Protein AF-A0A7X6PV10-F1 (afdb_monomer)

pLDDT: mean 92.71, std 7.83, range [61.44, 98.44]

Structure 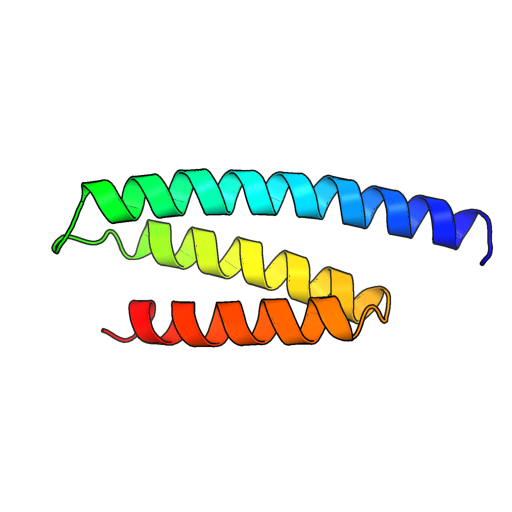(mmCIF, N/CA/C/O backbone):
data_AF-A0A7X6PV10-F1
#
_entry.id   AF-A0A7X6PV10-F1
#
loop_
_atom_site.group_PDB
_atom_site.id
_atom_site.type_symbol
_atom_site.label_atom_id
_atom_site.label_alt_id
_atom_site.label_comp_id
_atom_site.label_asym_id
_atom_site.label_entity_id
_atom_site.label_seq_id
_atom_site.pdbx_PDB_ins_code
_atom_site.Cartn_x
_atom_site.Cartn_y
_atom_site.Cartn_z
_atom_site.occupancy
_atom_site.B_iso_or_equiv
_atom_site.auth_seq_id
_atom_site.auth_comp_id
_atom_site.auth_asym_id
_atom_site.auth_atom_id
_atom_site.pdbx_PDB_model_num
ATOM 1 N N . MET A 1 1 ? -18.138 2.091 18.897 1.00 61.44 1 MET A N 1
ATOM 2 C CA . MET A 1 1 ? -16.797 2.661 18.699 1.00 61.44 1 MET A CA 1
ATOM 3 C C . MET A 1 1 ? -16.640 3.812 19.662 1.00 61.44 1 MET A C 1
ATOM 5 O O . MET A 1 1 ? -17.593 4.564 19.853 1.00 61.44 1 MET A O 1
ATOM 9 N N . SER A 1 2 ? -15.517 3.848 20.369 1.00 74.38 2 SER A N 1
ATOM 10 C CA . SER A 1 2 ? -15.119 4.984 21.196 1.00 74.38 2 SER A CA 1
ATOM 11 C C . SER A 1 2 ? -14.673 6.142 20.291 1.00 74.38 2 SER A C 1
ATOM 13 O O . SER A 1 2 ? -14.262 5.902 19.160 1.00 74.38 2 SER A O 1
ATOM 15 N N . MET A 1 3 ? -14.698 7.391 20.774 1.00 68.44 3 MET A N 1
ATOM 16 C CA . MET A 1 3 ? -14.145 8.535 20.019 1.00 68.44 3 MET A CA 1
ATOM 17 C C . MET A 1 3 ? -12.677 8.316 19.607 1.00 68.44 3 MET A C 1
ATOM 19 O O . MET A 1 3 ? -12.238 8.822 18.581 1.00 68.44 3 MET A O 1
ATOM 23 N N . GLN A 1 4 ? -11.931 7.542 20.397 1.00 71.88 4 GLN A N 1
ATOM 24 C CA . GLN A 1 4 ? -10.533 7.208 20.142 1.00 71.88 4 GLN A CA 1
ATOM 25 C C . GLN A 1 4 ? -10.391 6.201 18.984 1.00 71.88 4 GLN A C 1
ATOM 27 O O . GLN A 1 4 ? -9.440 6.280 18.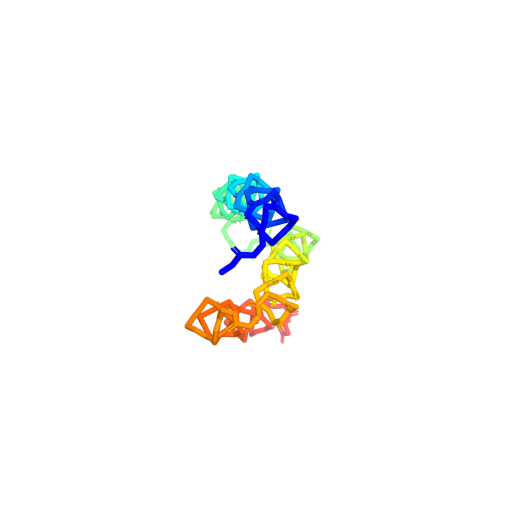206 1.00 71.88 4 GLN A O 1
ATOM 32 N N . ASP A 1 5 ? -11.367 5.301 18.818 1.00 82.25 5 ASP A N 1
ATOM 33 C CA . ASP A 1 5 ? -11.428 4.366 17.686 1.00 82.25 5 ASP A CA 1
ATOM 34 C C . ASP A 1 5 ? -11.693 5.128 16.375 1.00 82.25 5 ASP A C 1
ATOM 36 O O . ASP A 1 5 ? -11.098 4.813 15.346 1.00 82.25 5 ASP A O 1
ATOM 40 N N . ASP A 1 6 ? -12.548 6.157 16.421 1.00 88.62 6 ASP A N 1
ATOM 41 C CA . ASP A 1 6 ? -12.917 6.966 15.251 1.00 88.62 6 ASP A CA 1
ATOM 42 C C . ASP A 1 6 ? -11.745 7.827 14.745 1.00 88.62 6 ASP A C 1
ATOM 44 O O . ASP A 1 6 ? -11.525 7.925 13.537 1.00 88.62 6 ASP A O 1
ATOM 48 N N . GLU A 1 7 ? -10.95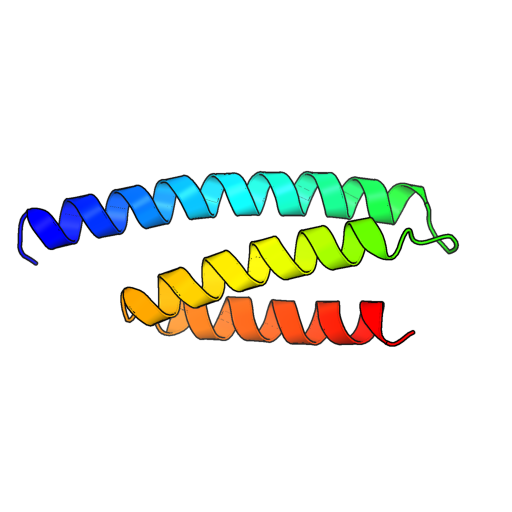9 8.420 15.648 1.00 93.62 7 GLU A N 1
ATOM 49 C CA . GLU A 1 7 ? -9.750 9.176 15.287 1.00 93.62 7 GLU A CA 1
ATOM 50 C C . GLU A 1 7 ? -8.681 8.265 14.671 1.00 93.62 7 GLU A C 1
ATOM 52 O O . GLU A 1 7 ? -8.102 8.589 13.633 1.00 93.62 7 GLU A O 1
ATOM 57 N N . THR A 1 8 ? -8.472 7.089 15.265 1.00 94.44 8 THR A N 1
ATOM 58 C CA . THR A 1 8 ? -7.497 6.110 14.771 1.00 94.44 8 THR A CA 1
ATOM 59 C C . THR A 1 8 ? -7.898 5.588 13.386 1.00 94.44 8 THR A C 1
ATOM 61 O O . THR A 1 8 ? -7.063 5.498 12.485 1.00 94.44 8 THR A O 1
ATOM 64 N N . LEU A 1 9 ? -9.189 5.302 13.180 1.00 95.88 9 LEU A N 1
ATOM 65 C CA . LEU A 1 9 ? -9.717 4.900 11.877 1.00 95.88 9 LEU A CA 1
ATOM 66 C C . LEU A 1 9 ? -9.547 6.008 10.833 1.00 95.88 9 LEU A C 1
ATOM 68 O O . LEU A 1 9 ? -9.189 5.722 9.691 1.00 95.88 9 LEU A O 1
ATOM 72 N N . ARG A 1 10 ? -9.787 7.266 11.212 1.00 96.50 10 ARG A N 1
ATOM 73 C CA . ARG A 1 10 ? -9.610 8.406 10.313 1.00 96.50 10 ARG A CA 1
ATOM 74 C C . ARG A 1 10 ? -8.154 8.557 9.873 1.00 96.50 10 ARG A C 1
ATOM 76 O O . ARG A 1 10 ? -7.919 8.690 8.676 1.00 96.50 10 ARG A O 1
ATOM 83 N N . LEU A 1 11 ? -7.206 8.486 10.807 1.00 97.19 11 LEU A N 1
ATOM 84 C CA . LEU A 1 11 ? -5.780 8.552 10.485 1.00 97.19 11 LEU A CA 1
ATOM 85 C C . LEU A 1 11 ? -5.376 7.420 9.533 1.00 97.19 11 LEU A C 1
ATOM 87 O O . LEU A 1 11 ? -4.735 7.667 8.519 1.00 97.19 11 LEU A O 1
ATOM 91 N N . TYR A 1 12 ? -5.836 6.195 9.803 1.00 97.44 12 TYR A N 1
ATOM 92 C CA . TYR A 1 12 ? -5.596 5.056 8.916 1.00 97.44 12 TYR A CA 1
ATOM 93 C C . TYR A 1 12 ? -6.116 5.295 7.490 1.00 97.44 12 TYR A C 1
ATOM 95 O O . TYR A 1 12 ? -5.450 4.932 6.519 1.00 97.44 12 TYR A O 1
ATOM 103 N N . VAL A 1 13 ? -7.307 5.885 7.347 1.00 97.31 13 VAL A N 1
ATOM 104 C CA . VAL A 1 13 ? -7.872 6.211 6.030 1.00 97.31 13 VAL A CA 1
ATOM 105 C C . VAL A 1 13 ? -7.031 7.273 5.322 1.00 97.31 13 VAL A C 1
ATOM 107 O O . VAL A 1 13 ? -6.758 7.111 4.135 1.00 97.31 13 VAL A O 1
ATOM 110 N N . GLU A 1 14 ? -6.604 8.320 6.029 1.00 98.19 14 GLU A N 1
ATOM 111 C CA . GLU A 1 14 ? -5.752 9.380 5.474 1.00 98.19 14 GLU A CA 1
ATOM 112 C C . GLU A 1 14 ? -4.403 8.808 4.990 1.00 98.19 14 GLU A C 1
ATOM 114 O O . GLU A 1 14 ? -4.075 8.956 3.812 1.00 98.19 14 GLU A O 1
ATOM 119 N N . GLU A 1 15 ? -3.697 8.034 5.821 1.00 97.94 15 GLU A N 1
ATOM 120 C CA . GLU A 1 15 ? -2.440 7.360 5.443 1.00 97.94 15 GLU A CA 1
ATOM 121 C C . GLU A 1 15 ? -2.628 6.374 4.277 1.00 97.94 15 GLU A C 1
ATOM 123 O O . GLU A 1 15 ? -1.801 6.285 3.368 1.00 97.94 15 GLU A O 1
ATOM 128 N N . SER A 1 16 ? -3.740 5.631 4.265 1.00 98.25 16 SER A N 1
ATOM 129 C CA . SER A 1 16 ? -4.027 4.678 3.186 1.00 98.25 16 SER A CA 1
ATOM 130 C C . SER A 1 16 ? -4.242 5.377 1.845 1.00 98.25 16 SER A C 1
ATOM 132 O O . SER A 1 16 ? -3.848 4.838 0.813 1.00 98.25 16 SER A O 1
ATOM 134 N N . ILE A 1 17 ? -4.854 6.564 1.840 1.00 98.25 17 ILE A N 1
ATOM 135 C CA . ILE A 1 17 ? -5.040 7.364 0.624 1.00 98.25 17 ILE A CA 1
ATOM 136 C C . ILE A 1 17 ? -3.691 7.864 0.098 1.00 98.25 17 ILE A C 1
ATOM 138 O O . ILE A 1 17 ? -3.458 7.793 -1.108 1.00 98.25 17 ILE A O 1
ATOM 142 N N . GLU A 1 18 ? -2.790 8.306 0.977 1.00 98.38 18 GLU A N 1
ATOM 143 C CA . GLU A 1 18 ? -1.432 8.708 0.585 1.00 98.38 18 GLU A CA 1
ATOM 144 C C . GLU A 1 18 ? -0.659 7.535 -0.030 1.00 98.38 18 GLU A C 1
ATOM 146 O O . GLU A 1 18 ? -0.125 7.650 -1.133 1.00 98.38 18 GLU A O 1
ATOM 151 N N . HIS A 1 19 ? -0.693 6.363 0.611 1.00 98.31 19 HIS A N 1
ATOM 152 C CA . HIS A 1 19 ? -0.080 5.157 0.057 1.00 98.31 19 HIS A CA 1
ATOM 153 C C . HIS A 1 19 ? -0.680 4.743 -1.291 1.00 98.31 19 HIS A C 1
ATOM 155 O O . HIS A 1 19 ? 0.056 4.298 -2.168 1.00 98.31 19 HIS A O 1
ATOM 161 N N . LEU A 1 20 ? -1.995 4.886 -1.486 1.00 98.19 20 LEU A N 1
ATOM 162 C CA . LEU A 1 20 ? -2.635 4.597 -2.772 1.00 98.19 20 LEU A CA 1
ATOM 163 C C . LEU A 1 20 ? -2.184 5.566 -3.873 1.00 98.19 20 LEU A C 1
ATOM 165 O O . LEU A 1 20 ? -1.946 5.123 -4.996 1.00 98.19 20 LEU A O 1
ATOM 169 N N . ALA A 1 21 ? -2.020 6.851 -3.556 1.00 98.25 21 ALA A N 1
ATOM 170 C CA . ALA A 1 21 ? -1.487 7.833 -4.496 1.00 98.25 21 ALA A CA 1
ATOM 171 C C . ALA A 1 21 ? -0.020 7.541 -4.863 1.00 98.25 21 ALA A C 1
ATOM 173 O O . ALA A 1 21 ? 0.360 7.643 -6.032 1.00 98.25 21 ALA A O 1
ATOM 174 N N . ASP A 1 22 ? 0.806 7.130 -3.898 1.00 97.38 22 ASP A N 1
ATOM 175 C CA . ASP A 1 22 ? 2.187 6.708 -4.164 1.00 97.38 22 ASP A CA 1
ATOM 176 C C . ASP A 1 22 ? 2.233 5.474 -5.073 1.00 97.38 22 ASP A C 1
ATOM 178 O O . ASP A 1 22 ? 2.951 5.462 -6.073 1.00 97.38 22 ASP A O 1
ATOM 182 N N . ILE A 1 23 ? 1.417 4.462 -4.760 1.00 97.00 23 ILE A N 1
ATOM 183 C CA . ILE A 1 23 ? 1.268 3.239 -5.557 1.00 97.00 23 ILE A CA 1
ATOM 184 C C . ILE A 1 23 ? 0.900 3.575 -7.002 1.00 97.00 23 ILE A C 1
ATOM 186 O O . ILE A 1 23 ? 1.510 3.032 -7.920 1.00 97.00 23 ILE A O 1
ATOM 190 N N . GLU A 1 24 ? -0.085 4.448 -7.220 1.00 97.19 24 GLU A N 1
ATOM 191 C CA . GLU A 1 24 ? -0.517 4.844 -8.562 1.00 97.19 24 GLU A CA 1
ATOM 192 C C . GLU A 1 24 ? 0.637 5.472 -9.357 1.00 97.19 24 GLU A C 1
ATOM 194 O O . GLU A 1 24 ? 0.941 5.034 -10.468 1.00 97.19 24 GLU A O 1
ATOM 199 N N . ASN A 1 25 ? 1.326 6.454 -8.772 1.00 96.62 25 ASN A N 1
ATOM 200 C CA . ASN A 1 25 ? 2.433 7.147 -9.432 1.00 96.62 25 ASN A CA 1
ATOM 201 C C . ASN A 1 25 ? 3.617 6.219 -9.736 1.00 96.62 25 ASN A C 1
ATOM 203 O O . ASN A 1 25 ? 4.229 6.305 -10.809 1.00 96.62 25 ASN A O 1
ATOM 207 N N . ASP A 1 26 ? 3.944 5.326 -8.806 1.00 95.00 26 ASP A N 1
ATOM 208 C CA . ASP A 1 26 ? 5.040 4.380 -8.970 1.00 95.00 26 ASP A CA 1
ATOM 209 C C . ASP A 1 26 ? 4.697 3.310 -10.016 1.00 95.00 26 ASP A C 1
ATOM 211 O O . ASP A 1 26 ? 5.544 2.988 -10.848 1.00 95.00 26 ASP A O 1
ATOM 215 N N . LEU A 1 27 ? 3.452 2.816 -10.059 1.00 94.00 27 LEU A N 1
ATOM 216 C CA . LEU A 1 27 ? 2.991 1.890 -11.102 1.00 94.00 27 LEU A CA 1
ATOM 217 C C . LEU A 1 27 ? 3.029 2.526 -12.497 1.00 94.00 27 LEU A C 1
ATOM 219 O O . LEU A 1 27 ? 3.501 1.888 -13.435 1.00 94.00 27 LEU A O 1
ATOM 223 N N . LEU A 1 28 ? 2.609 3.787 -12.633 1.00 94.81 28 LEU A N 1
ATOM 224 C CA . LEU A 1 28 ? 2.730 4.536 -13.891 1.00 94.81 28 LEU A CA 1
ATOM 225 C C . LEU A 1 28 ? 4.193 4.744 -14.309 1.00 94.81 28 LEU A C 1
ATOM 227 O O . LEU A 1 28 ? 4.496 4.841 -15.497 1.00 94.81 28 LEU A O 1
ATOM 231 N N . SER A 1 29 ? 5.109 4.845 -13.347 1.00 93.06 29 SER A N 1
ATOM 232 C CA . SER A 1 29 ? 6.544 4.961 -13.627 1.00 93.06 29 SER A CA 1
ATOM 233 C C . SER A 1 29 ? 7.127 3.621 -14.081 1.00 93.06 29 SER A C 1
ATOM 235 O O . SER A 1 29 ? 7.821 3.578 -15.090 1.00 93.06 29 SER A O 1
ATOM 237 N N . ILE A 1 30 ? 6.756 2.523 -13.414 1.00 91.44 30 ILE A N 1
ATOM 238 C CA . ILE A 1 30 ? 7.106 1.151 -13.815 1.00 91.44 30 ILE A CA 1
ATOM 239 C C . ILE A 1 30 ? 6.602 0.853 -15.235 1.00 91.44 30 ILE A C 1
ATOM 241 O O . ILE A 1 30 ? 7.330 0.276 -16.038 1.00 91.44 30 ILE A O 1
ATOM 245 N N . GLU A 1 31 ? 5.374 1.263 -15.566 1.00 91.25 31 GLU A N 1
ATOM 246 C CA . GLU A 1 31 ? 4.790 1.067 -16.898 1.00 91.25 31 GLU A CA 1
ATOM 247 C C . GLU A 1 31 ? 5.608 1.754 -18.003 1.00 91.25 31 GLU A C 1
ATOM 249 O O . GLU A 1 31 ? 5.797 1.176 -19.075 1.00 91.25 31 GLU A O 1
ATOM 254 N N . LYS A 1 32 ? 6.127 2.962 -17.746 1.00 90.62 32 LYS A N 1
ATOM 255 C CA . LYS A 1 32 ? 6.927 3.723 -18.721 1.00 90.62 32 LYS A CA 1
ATOM 256 C C . LYS A 1 32 ? 8.251 3.048 -19.068 1.00 90.62 32 LYS A C 1
ATOM 258 O O . LYS A 1 32 ? 8.680 3.154 -20.216 1.00 90.62 32 LYS A O 1
ATOM 263 N N . ASP A 1 33 ? 8.865 2.360 -18.108 1.00 85.00 33 ASP A N 1
ATOM 264 C CA . ASP A 1 33 ? 10.152 1.678 -18.290 1.00 85.00 33 ASP A CA 1
ATOM 265 C C . ASP A 1 33 ? 9.997 0.305 -18.987 1.00 85.00 33 ASP A C 1
ATOM 267 O O . ASP A 1 33 ? 10.956 -0.260 -19.517 1.00 85.00 33 ASP A O 1
ATOM 271 N N . GLY A 1 34 ? 8.771 -0.225 -19.074 1.00 81.56 34 GLY A N 1
ATOM 272 C CA . GLY A 1 34 ? 8.439 -1.379 -19.908 1.00 81.56 34 GLY A CA 1
ATOM 273 C C . GLY A 1 34 ? 9.120 -2.678 -19.467 1.00 81.56 34 GLY A C 1
ATOM 274 O O . GLY A 1 34 ? 8.741 -3.263 -18.457 1.00 81.56 34 GLY A O 1
ATOM 275 N N . ALA A 1 35 ? 10.058 -3.192 -20.269 1.00 80.38 35 ALA A N 1
ATOM 276 C CA . ALA A 1 35 ? 10.806 -4.414 -19.947 1.00 80.38 35 ALA A CA 1
ATOM 277 C C . ALA A 1 35 ? 11.991 -4.152 -19.000 1.00 80.38 35 ALA A C 1
ATOM 279 O O . ALA A 1 35 ? 12.414 -5.070 -18.300 1.00 80.38 35 ALA A O 1
ATOM 280 N N . ASP A 1 36 ? 12.474 -2.909 -18.936 1.00 84.50 36 ASP A N 1
ATOM 281 C CA . ASP A 1 36 ? 13.585 -2.480 -18.084 1.00 84.50 36 ASP A CA 1
ATOM 282 C C . ASP A 1 36 ? 13.059 -2.003 -16.720 1.00 84.50 36 ASP A C 1
ATOM 284 O O . ASP A 1 36 ? 13.384 -0.918 -16.238 1.00 84.50 36 ASP A O 1
ATOM 288 N N . ILE A 1 37 ? 12.191 -2.813 -16.104 1.00 82.12 37 ILE A N 1
ATOM 289 C CA . ILE A 1 37 ? 11.555 -2.486 -14.825 1.00 82.12 37 ILE A CA 1
ATOM 290 C C . ILE A 1 37 ? 12.612 -2.203 -13.759 1.00 82.12 37 ILE A C 1
ATOM 292 O O . ILE A 1 37 ? 13.464 -3.036 -13.453 1.00 82.12 37 ILE A O 1
ATOM 296 N N . ASN A 1 38 ? 12.488 -1.044 -13.117 1.00 88.12 38 ASN A N 1
ATOM 297 C CA . ASN A 1 38 ? 13.261 -0.719 -11.931 1.00 88.12 38 ASN A CA 1
ATOM 298 C C . ASN A 1 38 ? 12.711 -1.478 -10.711 1.00 88.12 38 ASN A C 1
ATOM 300 O O . ASN A 1 38 ? 11.674 -1.112 -10.150 1.00 88.12 38 ASN A O 1
ATOM 304 N N . GLU A 1 39 ? 13.430 -2.512 -10.270 1.00 88.88 39 GLU A N 1
ATOM 305 C CA . GLU A 1 39 ? 13.076 -3.322 -9.096 1.00 88.88 39 GLU A CA 1
ATOM 306 C C . GLU A 1 39 ? 12.842 -2.487 -7.829 1.00 88.88 39 GLU A C 1
ATOM 308 O O . GLU A 1 39 ? 11.996 -2.841 -7.005 1.00 88.88 39 GLU A O 1
ATOM 313 N N . G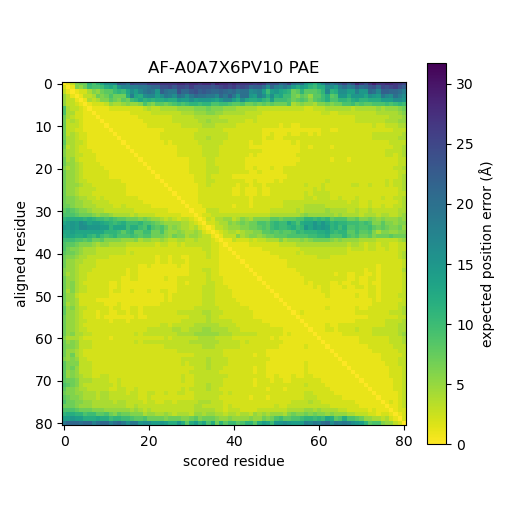LU A 1 40 ? 13.531 -1.353 -7.665 1.00 91.44 40 GLU A N 1
ATOM 314 C CA . GLU A 1 40 ? 13.344 -0.509 -6.485 1.00 91.44 40 GLU A CA 1
ATOM 315 C C . GLU A 1 40 ? 11.991 0.209 -6.493 1.00 91.44 40 GLU A C 1
ATOM 317 O O . GLU A 1 40 ? 11.382 0.370 -5.433 1.00 91.44 40 GLU A O 1
ATOM 322 N N . LEU A 1 41 ? 11.461 0.563 -7.671 1.00 93.00 41 LEU A N 1
ATOM 323 C CA . LEU A 1 41 ? 10.089 1.068 -7.778 1.00 93.00 41 LEU A CA 1
ATOM 324 C C . LEU A 1 41 ? 9.085 -0.023 -7.399 1.00 93.00 41 LEU A C 1
ATOM 326 O O . LEU A 1 41 ? 8.155 0.235 -6.639 1.00 93.00 41 LEU A O 1
ATOM 330 N N . VAL A 1 42 ? 9.305 -1.266 -7.838 1.00 93.44 42 VAL A N 1
ATOM 331 C CA . VAL A 1 42 ? 8.441 -2.396 -7.457 1.00 93.44 42 VAL A CA 1
ATOM 332 C C . VAL A 1 42 ? 8.497 -2.643 -5.945 1.00 93.44 42 VAL A C 1
ATOM 334 O O . VAL A 1 42 ? 7.461 -2.833 -5.303 1.00 93.44 42 VAL A O 1
ATOM 337 N N . ASN A 1 43 ? 9.690 -2.584 -5.344 1.00 94.44 43 ASN A N 1
ATOM 338 C CA . ASN A 1 43 ? 9.864 -2.680 -3.894 1.00 94.44 43 ASN A CA 1
ATOM 339 C C . ASN A 1 43 ? 9.139 -1.546 -3.159 1.00 94.44 43 ASN A C 1
ATOM 341 O O . ASN A 1 43 ? 8.553 -1.780 -2.100 1.00 94.44 43 ASN A O 1
ATOM 345 N N . LYS A 1 44 ? 9.155 -0.326 -3.706 1.00 96.00 44 LYS A N 1
ATOM 346 C CA . LYS A 1 44 ? 8.445 0.824 -3.138 1.00 96.00 44 LYS A CA 1
ATOM 347 C C . LYS A 1 44 ? 6.928 0.603 -3.133 1.00 96.00 44 LYS A C 1
ATOM 349 O O . LYS A 1 44 ? 6.327 0.706 -2.062 1.00 96.00 44 LYS A O 1
ATOM 354 N N . VAL A 1 45 ? 6.343 0.179 -4.257 1.00 96.56 45 VAL A N 1
ATOM 355 C CA . VAL A 1 45 ? 4.912 -0.181 -4.356 1.00 96.56 45 VAL A CA 1
ATOM 356 C C . VAL A 1 45 ? 4.556 -1.293 -3.366 1.00 96.56 45 VAL A C 1
ATOM 358 O O . VAL A 1 45 ? 3.555 -1.207 -2.654 1.00 96.56 45 VAL A O 1
ATOM 361 N N . PHE A 1 46 ? 5.399 -2.327 -3.273 1.00 96.50 46 PHE A N 1
ATOM 362 C CA . PHE A 1 46 ? 5.200 -3.435 -2.339 1.00 96.50 46 PHE A CA 1
ATOM 363 C C . PHE A 1 46 ? 5.150 -2.960 -0.881 1.00 96.50 46 PHE A C 1
ATOM 365 O O . PHE A 1 46 ? 4.259 -3.365 -0.136 1.00 96.50 46 PHE A O 1
ATOM 372 N N . ARG A 1 47 ? 6.071 -2.079 -0.466 1.00 97.25 47 ARG A N 1
ATOM 373 C CA . ARG A 1 47 ? 6.096 -1.533 0.902 1.00 97.25 47 ARG A CA 1
ATOM 374 C C . ARG A 1 47 ? 4.849 -0.701 1.211 1.00 97.25 47 ARG A C 1
ATOM 376 O O . ARG A 1 47 ? 4.291 -0.860 2.291 1.00 97.25 47 ARG A O 1
ATOM 383 N N . ALA A 1 48 ? 4.379 0.122 0.275 1.00 97.75 48 ALA A N 1
ATOM 384 C CA . ALA A 1 48 ? 3.149 0.896 0.456 1.00 97.75 48 ALA A CA 1
ATOM 385 C C . ALA A 1 48 ? 1.916 -0.016 0.622 1.00 97.75 48 ALA A C 1
ATOM 387 O O . ALA A 1 48 ? 1.128 0.157 1.555 1.00 97.75 48 ALA A O 1
ATOM 388 N N . ALA A 1 49 ? 1.791 -1.058 -0.210 1.00 97.69 49 ALA A N 1
ATOM 389 C CA . ALA A 1 49 ? 0.723 -2.052 -0.077 1.00 97.69 49 ALA A CA 1
ATOM 390 C C . ALA A 1 49 ? 0.806 -2.823 1.258 1.00 97.69 49 ALA A C 1
ATOM 392 O O . ALA A 1 49 ? -0.220 -3.082 1.896 1.00 97.69 49 ALA A O 1
ATOM 393 N N . HIS A 1 50 ? 2.024 -3.140 1.714 1.00 97.69 50 HIS A N 1
ATOM 394 C CA . HIS A 1 50 ? 2.271 -3.778 3.007 1.00 97.69 50 HIS A CA 1
ATOM 395 C C . HIS A 1 50 ? 1.799 -2.917 4.183 1.00 97.69 50 HIS A C 1
ATOM 397 O O . HIS A 1 50 ? 1.164 -3.438 5.103 1.00 97.69 50 HIS A O 1
ATOM 403 N N . SER A 1 51 ? 2.060 -1.607 4.146 1.00 98.19 51 SER A N 1
ATOM 404 C CA . SER A 1 51 ? 1.599 -0.664 5.170 1.00 98.19 51 SER A CA 1
ATOM 405 C C . SER A 1 51 ? 0.072 -0.620 5.254 1.00 98.19 51 SER A C 1
ATOM 407 O O . SER A 1 51 ? -0.483 -0.764 6.345 1.00 98.19 51 SER A O 1
ATOM 409 N N . ILE A 1 52 ? -0.623 -0.546 4.108 1.00 98.38 52 ILE A N 1
ATOM 410 C CA . ILE A 1 52 ? -2.097 -0.582 4.055 1.00 98.38 52 ILE A CA 1
ATOM 411 C C . ILE A 1 52 ? -2.637 -1.878 4.680 1.00 98.38 52 ILE A C 1
ATOM 413 O O . ILE A 1 52 ? -3.586 -1.836 5.470 1.00 98.38 52 ILE A O 1
ATOM 417 N N . LYS A 1 53 ? -2.028 -3.031 4.365 1.00 98.25 53 LYS A N 1
ATOM 418 C CA . LYS A 1 53 ? -2.393 -4.330 4.955 1.00 98.25 53 LYS A CA 1
ATOM 419 C C . LYS A 1 53 ? -2.181 -4.352 6.465 1.00 98.25 53 LYS A C 1
ATOM 421 O O . LYS A 1 53 ? -3.046 -4.836 7.196 1.00 98.25 53 LYS A O 1
ATOM 426 N N . GLY A 1 54 ? -1.026 -3.869 6.924 1.00 97.69 54 GLY A N 1
ATOM 427 C CA . GLY A 1 54 ? -0.667 -3.807 8.339 1.00 97.69 54 GLY A CA 1
ATOM 428 C C . GLY A 1 54 ? -1.676 -2.981 9.133 1.00 97.69 54 GLY A C 1
ATOM 429 O O . GLY A 1 54 ? -2.235 -3.480 10.112 1.00 97.69 54 GLY A O 1
ATOM 430 N N . GLY A 1 55 ? -1.989 -1.777 8.647 1.00 97.25 55 GLY A N 1
ATOM 431 C CA . GLY A 1 55 ? -3.016 -0.913 9.228 1.00 97.25 55 GLY A CA 1
ATOM 432 C C . GLY A 1 55 ? -4.401 -1.565 9.221 1.00 97.25 55 GLY A C 1
ATOM 433 O O . GLY A 1 55 ? -5.060 -1.616 10.258 1.00 97.25 55 GLY A O 1
ATOM 434 N N . ALA A 1 56 ? -4.815 -2.179 8.106 1.00 97.69 56 ALA A N 1
ATOM 435 C CA . ALA A 1 56 ? -6.090 -2.896 8.028 1.00 97.69 56 ALA A CA 1
ATOM 436 C C . ALA A 1 56 ? -6.181 -4.043 9.047 1.00 97.69 56 ALA A C 1
ATOM 438 O O . ALA A 1 56 ? -7.223 -4.240 9.672 1.00 97.69 56 ALA A O 1
ATOM 439 N N . GLY A 1 57 ? -5.095 -4.801 9.222 1.00 97.06 57 GLY A N 1
ATOM 440 C CA . GLY A 1 57 ? -5.008 -5.879 10.204 1.00 97.06 57 GLY A CA 1
ATOM 441 C C . GLY A 1 57 ? -5.115 -5.367 11.638 1.00 97.06 57 GLY A C 1
ATOM 442 O O . GLY A 1 57 ? -5.855 -5.945 12.431 1.00 97.06 57 GLY A O 1
ATOM 443 N N . PHE A 1 58 ? -4.437 -4.260 11.948 1.00 95.19 58 PHE A N 1
ATOM 444 C CA . PHE A 1 58 ? -4.511 -3.608 13.255 1.00 95.19 58 PHE A CA 1
ATOM 445 C C . PHE A 1 58 ? -5.928 -3.099 13.575 1.00 95.19 58 PHE A C 1
ATOM 447 O O . PHE A 1 58 ? -6.414 -3.311 14.683 1.00 95.19 58 PHE A O 1
ATOM 454 N N . MET A 1 59 ? -6.627 -2.521 12.591 1.00 94.56 59 MET A N 1
ATOM 455 C CA . MET A 1 59 ? -8.010 -2.034 12.740 1.00 94.56 59 MET A CA 1
ATOM 456 C C . MET A 1 59 ? -9.080 -3.140 12.673 1.00 94.56 59 MET A C 1
ATOM 458 O O . MET A 1 59 ? -10.269 -2.860 12.820 1.00 94.56 59 MET A O 1
ATOM 462 N N . GLY A 1 60 ? -8.705 -4.395 12.397 1.00 95.38 60 GLY A N 1
ATOM 463 C CA . GLY A 1 60 ? -9.660 -5.495 12.201 1.00 95.38 60 GLY A CA 1
ATOM 464 C C . GLY A 1 60 ? -10.478 -5.408 10.899 1.00 95.38 60 GLY A C 1
ATOM 465 O O . GLY A 1 60 ? -11.514 -6.064 10.762 1.00 95.38 60 GLY A O 1
ATOM 466 N N . LEU A 1 61 ? -10.024 -4.624 9.918 1.00 96.69 61 LEU A N 1
ATOM 467 C CA . LEU A 1 61 ? -10.682 -4.408 8.625 1.00 96.69 61 LEU A CA 1
ATOM 468 C C . LEU A 1 61 ? -10.359 -5.549 7.651 1.00 96.69 61 LEU A C 1
ATOM 470 O O . LEU A 1 61 ? -9.613 -5.395 6.681 1.00 96.69 61 LEU A O 1
ATOM 474 N N . ASN A 1 62 ? -10.945 -6.719 7.910 1.00 97.31 62 ASN A N 1
ATOM 475 C CA . ASN A 1 62 ? -10.601 -7.973 7.231 1.00 97.31 62 ASN A CA 1
ATOM 476 C C . ASN A 1 62 ? -10.682 -7.903 5.699 1.00 97.31 62 ASN A C 1
ATOM 478 O O . ASN A 1 62 ? -9.792 -8.406 5.021 1.00 97.31 62 ASN A O 1
ATOM 482 N N . ASN A 1 63 ? -11.699 -7.245 5.137 1.00 98.19 63 ASN A N 1
ATOM 483 C CA . ASN A 1 63 ? -11.836 -7.146 3.680 1.00 98.19 63 ASN A CA 1
ATOM 484 C C . ASN A 1 63 ? -10.664 -6.385 3.037 1.00 98.19 63 ASN A C 1
ATOM 486 O O . ASN A 1 63 ? -10.159 -6.803 1.997 1.00 98.19 63 ASN A O 1
ATOM 490 N N . ILE A 1 64 ? -10.207 -5.297 3.668 1.00 97.94 64 ILE A N 1
ATOM 491 C CA . ILE A 1 64 ? -9.094 -4.484 3.160 1.00 97.94 64 ILE A CA 1
ATOM 492 C C . ILE A 1 64 ? -7.772 -5.230 3.343 1.00 97.94 64 ILE A C 1
ATOM 494 O O . ILE A 1 64 ? -6.949 -5.271 2.427 1.00 97.94 64 ILE A O 1
ATOM 498 N N . LYS A 1 65 ? -7.590 -5.888 4.491 1.00 98.44 65 LYS A N 1
ATOM 499 C CA . LYS A 1 65 ? -6.427 -6.739 4.763 1.00 98.44 65 LYS A CA 1
ATOM 500 C C . LYS A 1 65 ? -6.286 -7.851 3.715 1.00 98.44 65 LYS A C 1
ATOM 502 O O . LYS A 1 65 ? -5.206 -8.046 3.169 1.00 98.44 65 LYS A O 1
ATOM 507 N N . GLU A 1 66 ? -7.360 -8.574 3.403 1.00 98.38 66 GLU A N 1
ATOM 508 C CA . GLU A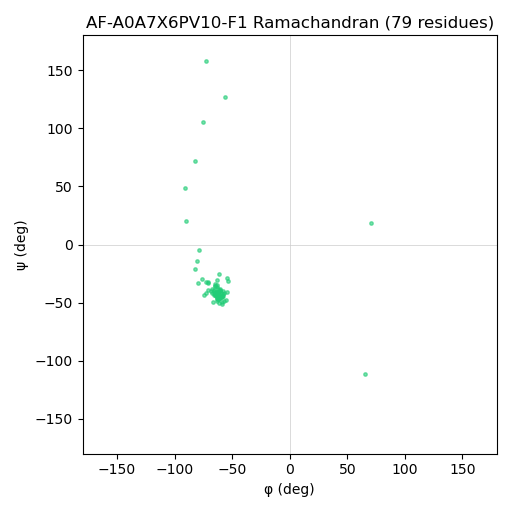 1 66 ? -7.289 -9.668 2.425 1.00 98.38 66 GLU A CA 1
ATOM 509 C C . GLU A 1 66 ? -7.097 -9.163 0.987 1.00 98.38 66 GLU A C 1
ATOM 511 O O . GLU A 1 66 ? -6.407 -9.807 0.195 1.00 98.38 66 GLU A O 1
ATOM 516 N N . LEU A 1 67 ? -7.652 -7.999 0.634 1.00 97.94 67 LEU A N 1
ATOM 517 C CA . LEU A 1 67 ? -7.410 -7.383 -0.673 1.00 97.94 67 LEU A CA 1
ATOM 518 C C . LEU A 1 67 ? -5.948 -6.941 -0.837 1.00 97.94 67 LEU A C 1
ATOM 520 O O . LEU A 1 67 ? -5.307 -7.288 -1.828 1.00 97.94 67 LEU A O 1
ATOM 524 N N . SER A 1 68 ? -5.412 -6.215 0.143 1.00 97.50 68 SER A N 1
ATOM 525 C CA . SER A 1 68 ? -4.017 -5.750 0.136 1.00 97.50 68 SER A CA 1
ATOM 526 C C . SER A 1 68 ? -3.019 -6.912 0.169 1.00 97.50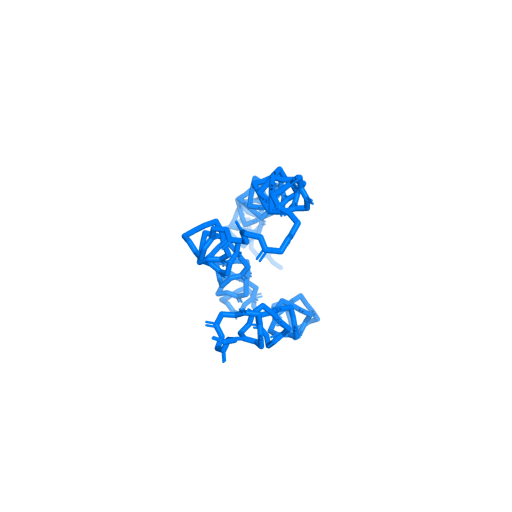 68 SER A C 1
ATOM 528 O O . SER A 1 68 ?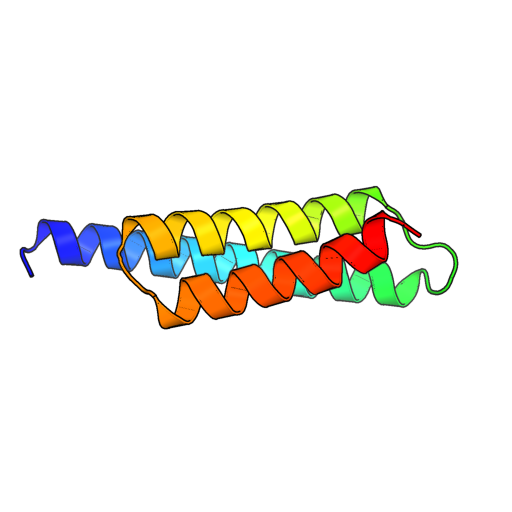 -2.012 -6.876 -0.530 1.00 97.50 68 SER A O 1
ATOM 530 N N . HIS A 1 69 ? -3.338 -8.005 0.863 1.00 97.81 69 HIS A N 1
ATOM 531 C CA . HIS A 1 69 ? -2.539 -9.230 0.809 1.00 97.81 69 HIS A CA 1
ATOM 532 C C . HIS A 1 69 ? -2.501 -9.853 -0.600 1.00 97.81 69 HIS A C 1
ATOM 534 O O . HIS A 1 69 ? -1.441 -10.253 -1.078 1.00 97.81 69 HIS A O 1
ATOM 540 N N . LYS A 1 70 ? -3.631 -9.900 -1.320 1.00 97.69 70 LYS A N 1
ATOM 541 C CA . LYS A 1 70 ? -3.634 -10.359 -2.723 1.00 97.69 70 LYS A CA 1
ATOM 542 C C . LYS A 1 70 ? -2.799 -9.451 -3.624 1.00 97.69 70 LYS A C 1
ATOM 544 O O . LYS A 1 70 ? -2.137 -9.953 -4.529 1.00 97.69 70 LYS A O 1
ATOM 549 N N . MET A 1 71 ? -2.811 -8.144 -3.369 1.00 95.12 71 MET A N 1
ATOM 550 C CA . MET A 1 71 ? -1.972 -7.186 -4.085 1.00 95.12 71 MET A CA 1
ATOM 551 C C . MET A 1 71 ? -0.478 -7.449 -3.849 1.00 95.12 71 MET A C 1
ATOM 553 O O . MET A 1 71 ? 0.278 -7.514 -4.815 1.00 95.12 71 MET A O 1
ATOM 557 N N . GLU A 1 72 ? -0.057 -7.678 -2.602 1.00 95.88 72 GLU A N 1
ATOM 558 C CA . GLU A 1 72 ? 1.326 -8.065 -2.293 1.00 95.88 72 GLU A CA 1
ATOM 559 C C . GLU A 1 72 ? 1.749 -9.346 -3.011 1.00 95.88 72 GLU A C 1
ATOM 561 O O . GLU A 1 72 ? 2.872 -9.407 -3.496 1.00 95.88 72 GLU A O 1
ATOM 566 N N . ASN A 1 73 ? 0.871 -10.349 -3.113 1.00 95.62 73 ASN A N 1
ATOM 567 C CA . ASN A 1 73 ? 1.196 -11.597 -3.808 1.00 95.62 73 ASN A CA 1
ATOM 568 C C . ASN A 1 73 ? 1.503 -11.351 -5.290 1.00 95.62 73 ASN A C 1
ATOM 570 O O . ASN A 1 73 ? 2.498 -11.854 -5.807 1.00 95.62 73 ASN A O 1
ATOM 574 N N . VAL A 1 74 ? 0.687 -10.535 -5.966 1.00 93.75 74 VAL A N 1
ATOM 575 C CA . VAL A 1 74 ? 0.923 -10.161 -7.370 1.00 93.75 74 VAL A CA 1
ATOM 576 C C . VAL A 1 74 ? 2.221 -9.365 -7.510 1.00 93.75 74 VAL A C 1
ATOM 578 O O . VAL A 1 74 ? 3.020 -9.656 -8.394 1.00 93.75 74 VAL A O 1
ATOM 581 N N . LEU A 1 75 ? 2.468 -8.397 -6.624 1.00 91.88 75 LEU A N 1
ATOM 582 C CA . LEU A 1 75 ? 3.711 -7.619 -6.624 1.00 91.88 75 LEU A CA 1
ATOM 583 C C . LEU A 1 75 ? 4.936 -8.491 -6.315 1.00 91.88 75 LEU A C 1
ATOM 585 O O . LEU A 1 75 ? 5.991 -8.289 -6.907 1.00 91.88 75 LEU A O 1
ATOM 589 N N . GLY A 1 76 ? 4.799 -9.494 -5.446 1.00 92.12 76 GLY A N 1
ATOM 590 C CA . GLY A 1 76 ? 5.834 -10.485 -5.153 1.00 92.12 76 GLY A CA 1
ATOM 591 C C . GLY A 1 76 ? 6.255 -11.254 -6.402 1.00 92.12 76 GLY A C 1
ATOM 592 O O . GLY A 1 76 ? 7.443 -11.332 -6.696 1.00 92.12 76 GLY A O 1
ATOM 593 N N . MET A 1 77 ? 5.291 -11.691 -7.217 1.00 91.38 77 MET A N 1
ATOM 594 C CA . MET A 1 77 ? 5.576 -12.345 -8.502 1.00 91.38 77 MET A CA 1
ATOM 595 C C . MET A 1 77 ? 6.327 -11.444 -9.495 1.00 91.38 77 MET A C 1
ATOM 597 O O . MET A 1 77 ? 6.983 -11.950 -10.400 1.00 91.38 77 MET A O 1
ATOM 601 N N . VAL A 1 78 ? 6.208 -10.117 -9.380 1.00 87.69 78 VAL A N 1
ATOM 602 C CA . VAL A 1 78 ? 6.964 -9.167 -10.216 1.00 87.69 78 VAL A CA 1
ATOM 603 C C . VAL A 1 78 ? 8.394 -8.986 -9.700 1.00 87.69 78 VAL A C 1
ATOM 605 O O . VAL A 1 78 ? 9.295 -8.795 -10.508 1.00 87.69 78 VAL A O 1
ATOM 608 N N . ARG A 1 79 ? 8.609 -9.071 -8.381 1.00 84.88 79 ARG A N 1
ATOM 609 C CA . ARG A 1 79 ? 9.926 -8.923 -7.731 1.00 84.88 79 ARG A CA 1
ATOM 610 C C . ARG A 1 79 ? 10.822 -10.149 -7.886 1.00 84.88 79 ARG A C 1
ATOM 612 O O . ARG A 1 79 ? 12.033 -10.009 -7.877 1.00 84.88 79 ARG A O 1
ATOM 619 N N . GLU A 1 80 ? 10.232 -11.335 -7.986 1.00 81.25 80 GLU A N 1
ATOM 620 C CA . GLU A 1 80 ? 10.947 -12.615 -8.120 1.00 81.25 80 GLU A C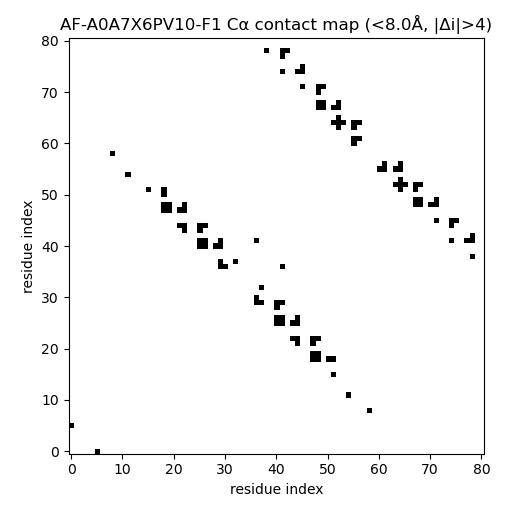A 1
ATOM 621 C C . GLU A 1 80 ? 11.219 -13.006 -9.589 1.00 81.25 80 GLU A C 1
ATOM 623 O O . GLU A 1 80 ? 11.402 -14.187 -9.887 1.00 81.25 80 GLU A O 1
ATOM 628 N N . ARG A 1 81 ? 11.179 -12.035 -10.513 1.00 66.75 81 ARG A N 1
ATOM 629 C CA . ARG A 1 81 ? 11.412 -12.251 -11.950 1.00 66.75 81 ARG A CA 1
ATOM 630 C C . ARG A 1 81 ? 12.872 -12.518 -12.296 1.00 66.75 81 ARG A C 1
ATOM 632 O O . ARG A 1 81 ? 13.761 -12.020 -11.577 1.00 66.75 81 ARG A O 1
#

Mean predicted aligned error: 3.75 Å

Nearest PDB structures (foldseek):
  8xyv-assembly2_B  TM=5.056E-01  e=1.228E+00  synthetic construct
  8xyv-assembly1_A  TM=5.103E-01  e=1.380E+00  synthetic construct
  1orj-assembly2_B  TM=4.770E-01  e=3.134E+00  Aquifex 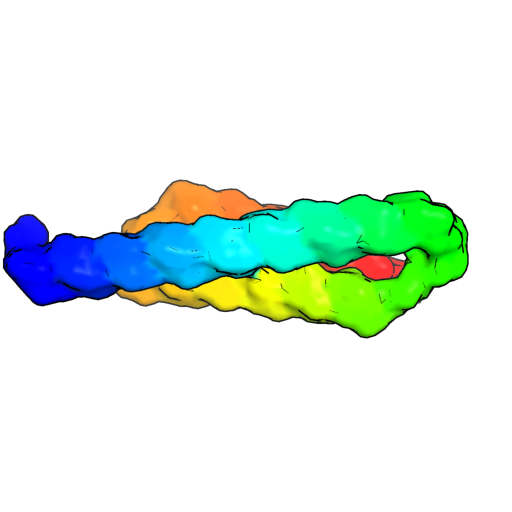aeolicus VF5
  8tn1-assembly1_B  TM=5.643E-01  e=5.006E+00  synthetic construct
  8tn6-assembly1_C  TM=5.527E-01  e=6.328E+00  synthetic construct

Sequence (81 aa):
MSMQDDETLRLYVEESIEHLADIENDLLSIEKDGADINEELVNKVFRAAHSIKGGAGFMGLNNIKELSHKMENVLGMVRER

Solvent-accessible surface area (backbone atoms only — not comparable to full-atom values): 4369 Å² total; per-residue (Å²): 132,55,77,68,52,52,53,53,50,48,50,50,53,54,55,41,51,52,36,49,53,50,35,52,56,41,50,57,51,41,58,73,46,57,90,67,55,56,63,66,50,54,51,50,39,40,52,37,37,48,49,46,20,51,52,21,55,74,71,64,39,59,72,56,21,55,50,30,48,55,50,42,53,57,48,46,63,63,72,74,107

Radius of gyration: 14.28 Å; Cα contacts (8 Å, |Δi|>4): 61; chains: 1; bounding box: 30×22×41 Å

Foldseek 3Di:
DPPVLVVLVVVLVVLLVVLVVLLVVLVVVQVVCPPVGDLVSLVSNLVSLVSNLVSCVVSVVVVSNVVSVVVNVVSVVVNVD

Secondary structure (DSSP, 8-state):
--HHHHHHHHHHHHHHHHHHHHHHHHHHHHHHHTTS--HHHHHHHHHHHHHHHHHHHHTT-HHHHHHHHHHHHHHHHHHT-